Protein AF-A0A925F9D9-F1 (afdb_monomer)

Foldseek 3Di:
DDFDWDWDWDDDQQKIWIFIAGPPPRDTDPIDIDGPVVVVVVCPVVVVVD

pLDDT: mean 89.6, std 10.65, range [53.62, 97.81]

Secondary structure (DSSP, 8-state):
----EEEEEEE-SSEEEEEEEETTT--EEEEEEEEHHHHHHT-HHHHTT-

Nearest PDB structures (foldseek):
  6b46-assembly1_I  TM=6.123E-01  e=4.347E-01  Pseudomonas phage JBD30
  7v94-assembly1_A  TM=5.687E-01  e=1.080E+00  uncultured archaeon
  6uz7-assembly1_AD  TM=7.916E-01  e=1.864E+00  Kluyveromyces lactis
  4exr-assembly1_A-2  TM=6.227E-01  e=1.864E+00  Clostridioides difficile 630
  2hc5-assembly1_A  TM=4.309E-01  e=1.980E+00  Bacillus subtilis

Sequence (50 aa):
MENTQYLGIDVGGTNVKMGVVDAKSGKISNFYSHDTASWRESGQFVKSLA

Solvent-accessible surface area (backbone atoms only — not comparable to full-atom values): 3076 Å² total; per-residue (Å²): 129,86,82,57,69,42,83,46,78,46,86,46,88,65,37,34,38,37,27,42,28,34,73,86,79,65,49,71,40,82,72,45,76,43,54,33,63,63,54,60,71,65,39,58,73,64,62,73,74,110

Radius of gyration: 13.75 Å; Cα contacts (8 Å, |Δi|>4): 71; chains: 1;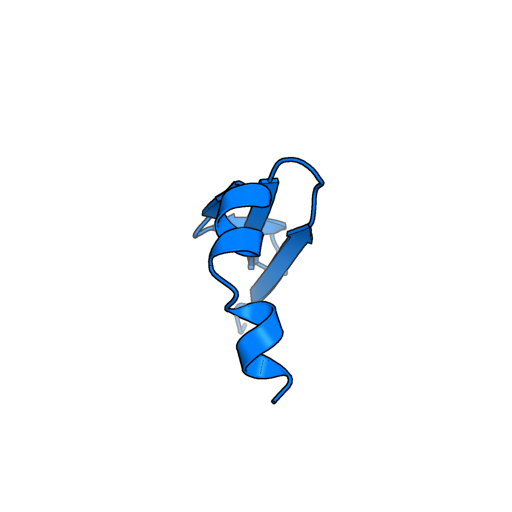 bounding box: 25×25×36 Å

Mean predicted aligned error: 4.98 Å

Structure (mmCIF, N/CA/C/O backbone):
data_AF-A0A925F9D9-F1
#
_entry.id   AF-A0A925F9D9-F1
#
loop_
_atom_site.group_PDB
_atom_site.id
_atom_site.type_symbol
_atom_site.label_atom_id
_atom_site.label_alt_id
_atom_site.label_comp_id
_atom_site.label_asym_id
_atom_site.label_entity_id
_atom_site.label_seq_id
_atom_site.pdbx_PDB_ins_code
_atom_site.Cartn_x
_atom_site.Cartn_y
_atom_site.Cartn_z
_atom_site.occupancy
_atom_site.B_iso_or_equiv
_atom_site.auth_seq_id
_atom_site.auth_comp_id
_atom_site.auth_asym_id
_atom_site.auth_atom_id
_atom_site.pdbx_PDB_model_num
ATOM 1 N N . MET A 1 1 ? -13.975 -4.713 23.678 1.00 62.28 1 MET A N 1
ATOM 2 C CA . MET A 1 1 ? -14.391 -4.417 22.290 1.00 62.28 1 MET A CA 1
ATOM 3 C C . MET A 1 1 ? -13.315 -4.978 21.387 1.00 62.28 1 MET A C 1
ATOM 5 O O . MET A 1 1 ? -12.160 -4.667 21.646 1.00 62.28 1 MET A O 1
ATOM 9 N N . GLU A 1 2 ? -13.661 -5.812 20.409 1.00 67.88 2 GLU A N 1
ATOM 10 C CA . GLU A 1 2 ? -12.672 -6.286 19.436 1.00 67.88 2 GLU A CA 1
ATOM 11 C C . GLU A 1 2 ? -12.019 -5.111 18.705 1.00 67.88 2 GLU A C 1
ATOM 13 O O . GLU A 1 2 ? -12.665 -4.095 18.421 1.00 67.88 2 GLU A O 1
ATOM 18 N N . ASN A 1 3 ? -10.720 -5.247 18.449 1.00 84.00 3 ASN A N 1
ATOM 19 C CA . ASN A 1 3 ? -9.931 -4.245 17.759 1.00 84.00 3 ASN A CA 1
ATOM 20 C C . ASN A 1 3 ? -9.946 -4.561 16.262 1.00 84.00 3 ASN A C 1
ATOM 22 O O . ASN A 1 3 ? -9.061 -5.248 15.760 1.00 84.00 3 ASN A O 1
ATOM 26 N N . THR A 1 4 ? -11.005 -4.133 15.568 1.00 95.50 4 THR A N 1
ATOM 27 C CA . THR A 1 4 ? -11.142 -4.346 14.123 1.00 95.50 4 THR A CA 1
ATOM 28 C C . THR A 1 4 ? -9.965 -3.707 13.392 1.00 95.50 4 THR A C 1
ATOM 30 O O . THR A 1 4 ? -9.664 -2.526 13.583 1.00 95.50 4 THR A O 1
ATOM 33 N N . GLN A 1 5 ? -9.305 -4.496 12.553 1.00 97.00 5 GLN A N 1
ATOM 34 C CA . GLN A 1 5 ? -8.154 -4.081 11.765 1.00 97.00 5 GLN A CA 1
ATOM 35 C C . GLN A 1 5 ? -8.391 -4.395 10.292 1.00 97.00 5 GLN A C 1
ATOM 37 O O . GLN A 1 5 ? -8.971 -5.427 9.956 1.00 97.00 5 GLN A O 1
ATOM 42 N N . TYR A 1 6 ? -7.913 -3.510 9.424 1.00 97.00 6 TYR A N 1
ATOM 43 C CA . TYR A 1 6 ? -7.984 -3.667 7.976 1.00 97.00 6 TYR A CA 1
ATOM 44 C C . TYR A 1 6 ? -6.586 -3.687 7.372 1.00 97.00 6 TYR A C 1
ATOM 46 O O . TYR A 1 6 ? -5.686 -2.999 7.853 1.00 97.00 6 TYR A O 1
ATOM 54 N N . LEU A 1 7 ? -6.408 -4.434 6.284 1.00 97.25 7 LEU A N 1
ATOM 55 C CA . LEU A 1 7 ? -5.236 -4.286 5.430 1.00 97.25 7 LEU A CA 1
ATOM 56 C C . LEU A 1 7 ? -5.495 -3.148 4.438 1.00 97.25 7 LEU A C 1
ATOM 58 O O . LEU A 1 7 ? -6.341 -3.274 3.556 1.00 97.25 7 LEU A O 1
ATOM 62 N N . GLY A 1 8 ? -4.773 -2.041 4.587 1.00 96.94 8 GLY A N 1
ATOM 63 C CA . GLY A 1 8 ? -4.752 -0.962 3.604 1.00 96.94 8 GLY A CA 1
ATOM 64 C C . GLY A 1 8 ? -3.726 -1.256 2.514 1.00 96.94 8 GLY A C 1
ATOM 65 O O . GLY A 1 8 ? -2.597 -1.637 2.828 1.00 96.94 8 GLY A O 1
ATOM 66 N N . ILE A 1 9 ? -4.112 -1.068 1.251 1.00 96.25 9 ILE A N 1
ATOM 67 C CA . ILE A 1 9 ? -3.239 -1.222 0.081 1.00 96.25 9 ILE A CA 1
ATOM 68 C C . ILE A 1 9 ? -3.409 0.017 -0.800 1.00 96.25 9 ILE A C 1
ATOM 70 O O . ILE A 1 9 ? -4.511 0.295 -1.267 1.00 96.25 9 ILE A O 1
ATOM 74 N N . ASP A 1 10 ? -2.315 0.740 -1.027 1.00 95.88 10 ASP A N 1
ATOM 75 C CA . ASP A 1 10 ? -2.237 1.882 -1.939 1.00 95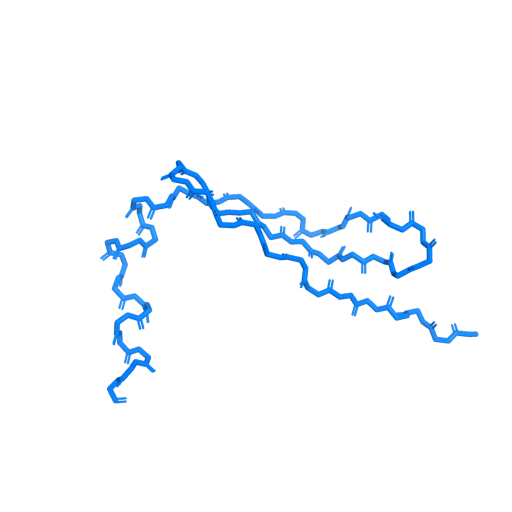.88 10 ASP A CA 1
ATOM 76 C C . ASP A 1 10 ? -1.264 1.554 -3.076 1.00 95.88 10 ASP A C 1
ATOM 78 O O . ASP A 1 10 ? -0.067 1.343 -2.854 1.00 95.88 10 ASP A O 1
ATOM 82 N N . VAL A 1 11 ? -1.795 1.449 -4.294 1.00 94.00 11 VAL A N 1
ATOM 83 C CA . VAL A 1 11 ? -1.047 1.028 -5.482 1.00 94.00 11 VAL A CA 1
ATOM 84 C C . VAL A 1 11 ? -0.695 2.256 -6.313 1.00 94.00 11 VAL A C 1
ATOM 86 O O . VAL A 1 11 ? -1.528 2.783 -7.047 1.00 94.00 11 VAL A O 1
ATOM 89 N N . GLY A 1 12 ? 0.563 2.685 -6.229 1.00 94.50 12 GLY A N 1
ATOM 90 C CA . GLY A 1 12 ? 1.111 3.780 -7.021 1.00 94.50 12 GLY A CA 1
ATOM 91 C C . GLY A 1 12 ? 2.017 3.314 -8.163 1.00 94.50 12 GLY A C 1
ATOM 92 O O . GLY A 1 12 ? 2.485 2.173 -8.212 1.00 94.50 12 GLY A O 1
ATOM 93 N N . GLY A 1 13 ? 2.316 4.237 -9.082 1.00 93.56 13 GLY A N 1
ATOM 94 C CA . GLY A 1 13 ? 3.220 3.978 -10.210 1.00 93.56 13 GLY A CA 1
ATOM 95 C C . GLY A 1 13 ? 4.668 3.705 -9.790 1.00 93.56 13 GLY A C 1
ATOM 96 O O . GLY A 1 13 ? 5.317 2.853 -10.386 1.00 93.56 13 GLY A O 1
ATOM 97 N N . THR A 1 14 ? 5.155 4.386 -8.749 1.00 94.94 14 THR A N 1
ATOM 98 C CA . THR A 1 14 ? 6.525 4.224 -8.228 1.00 94.94 14 THR A CA 1
ATOM 99 C C . THR A 1 14 ? 6.594 3.215 -7.091 1.00 94.94 14 THR A C 1
ATOM 101 O O . THR A 1 14 ? 7.513 2.406 -7.035 1.00 94.94 14 THR A O 1
ATOM 104 N N . ASN A 1 15 ? 5.627 3.253 -6.173 1.00 95.44 15 ASN A N 1
ATOM 105 C CA . ASN A 1 15 ? 5.594 2.339 -5.041 1.00 95.44 15 ASN A CA 1
ATOM 106 C C . ASN A 1 15 ? 4.198 1.794 -4.787 1.00 95.44 15 ASN A C 1
ATOM 108 O O . ASN A 1 15 ? 3.207 2.502 -4.959 1.00 95.44 15 ASN A O 1
ATOM 112 N N . VAL A 1 16 ? 4.156 0.580 -4.246 1.00 94.56 16 VAL A N 1
ATOM 113 C CA . VAL A 1 16 ? 2.982 0.042 -3.563 1.00 94.56 16 V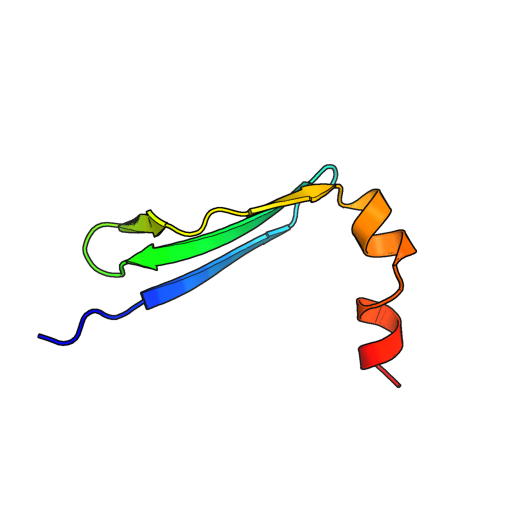AL A CA 1
ATOM 114 C C . VAL A 1 16 ? 3.226 0.114 -2.062 1.00 94.56 16 VAL A C 1
ATOM 116 O O . VAL A 1 16 ? 4.288 -0.288 -1.575 1.00 94.56 16 VAL A O 1
ATOM 119 N N . LYS A 1 17 ? 2.252 0.649 -1.329 1.00 96.44 17 LYS A N 1
ATOM 120 C CA . LYS A 1 17 ? 2.308 0.833 0.122 1.00 96.44 17 LYS A CA 1
ATOM 121 C C . LYS A 1 17 ? 1.230 -0.005 0.786 1.00 96.44 17 LYS A C 1
ATOM 123 O O . LYS A 1 17 ? 0.109 -0.094 0.292 1.00 96.44 17 LYS A O 1
ATOM 128 N N . MET A 1 18 ? 1.573 -0.625 1.906 1.00 97.06 18 MET A N 1
ATOM 129 C CA . MET A 1 18 ? 0.668 -1.474 2.671 1.00 97.06 18 MET A CA 1
ATOM 130 C C . MET A 1 18 ? 0.813 -1.206 4.162 1.00 97.06 18 MET A C 1
ATOM 132 O O . MET A 1 18 ? 1.881 -0.814 4.633 1.00 97.06 18 MET A O 1
ATOM 136 N N . GLY A 1 19 ? -0.254 -1.439 4.916 1.00 97.81 19 GLY A N 1
ATOM 137 C CA . GLY A 1 19 ? -0.212 -1.353 6.370 1.00 97.81 19 GLY A CA 1
ATOM 138 C C . GLY A 1 19 ? -1.492 -1.852 7.018 1.00 97.81 19 GLY A C 1
ATOM 139 O O . GLY A 1 19 ? -2.553 -1.883 6.395 1.00 97.81 19 GLY A O 1
ATOM 140 N N . VAL A 1 20 ? -1.388 -2.238 8.286 1.00 97.81 20 VAL A N 1
ATOM 141 C CA . VAL A 1 20 ? -2.541 -2.607 9.110 1.00 97.81 20 VAL A CA 1
ATOM 142 C C . VAL A 1 20 ? -3.122 -1.337 9.716 1.00 97.81 20 VAL A C 1
ATOM 144 O O . VAL A 1 20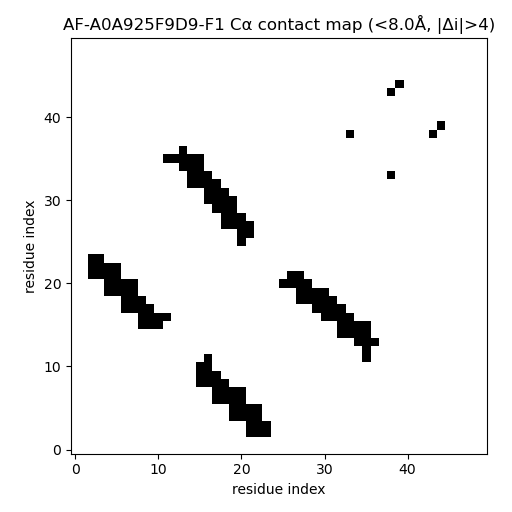 ? -2.432 -0.634 10.460 1.00 97.81 20 VAL A O 1
ATOM 147 N N . VAL A 1 21 ? -4.381 -1.054 9.392 1.00 97.44 21 VAL A N 1
ATOM 148 C CA . VAL A 1 21 ? -5.125 0.123 9.841 1.00 97.44 21 VAL A CA 1
ATOM 149 C C . VAL A 1 21 ? -6.055 -0.273 10.977 1.00 97.44 21 VAL A C 1
ATOM 151 O O . VAL A 1 21 ? -6.928 -1.125 10.812 1.00 97.44 21 VAL A O 1
ATOM 154 N N . ASP A 1 22 ? -5.883 0.366 12.128 1.00 97.00 22 ASP A N 1
ATOM 155 C CA . ASP A 1 22 ? -6.830 0.275 13.233 1.00 97.00 22 ASP A CA 1
ATOM 156 C C . ASP A 1 22 ? -8.128 1.022 12.890 1.00 97.00 22 ASP A C 1
ATOM 158 O O . ASP A 1 22 ? -8.107 2.222 12.613 1.00 97.00 22 ASP A O 1
ATOM 162 N N . ALA A 1 23 ? -9.267 0.326 12.921 1.00 95.69 23 ALA A N 1
ATOM 163 C CA . ALA A 1 23 ? -10.543 0.864 12.445 1.00 95.69 23 ALA A CA 1
ATOM 164 C C . ALA A 1 23 ? -11.066 2.063 13.252 1.00 95.69 23 ALA A C 1
ATOM 166 O O . ALA A 1 23 ? -11.875 2.835 12.742 1.00 95.69 23 ALA A O 1
ATOM 167 N N . LYS A 1 24 ? -10.652 2.207 14.517 1.00 94.62 24 LYS A N 1
ATOM 168 C CA . LYS A 1 24 ? -11.155 3.261 15.410 1.00 94.62 24 LYS A CA 1
ATOM 169 C C . LYS A 1 24 ? -10.271 4.495 15.399 1.00 94.62 24 LYS A C 1
ATOM 171 O O . LYS A 1 24 ? -10.773 5.610 15.366 1.00 94.62 24 LYS A O 1
ATOM 176 N N . SER A 1 25 ? -8.962 4.289 15.479 1.00 95.62 25 SER A N 1
ATOM 177 C CA . SER A 1 25 ? -7.978 5.367 15.578 1.00 95.62 25 SER A CA 1
ATOM 178 C C . SER A 1 25 ? -7.427 5.808 14.225 1.00 95.62 25 SER A C 1
ATOM 180 O O . SER A 1 25 ? -6.800 6.861 14.147 1.00 95.62 25 SER A O 1
ATOM 182 N N . GLY A 1 26 ? -7.596 5.001 13.172 1.00 94.81 26 GLY A N 1
ATOM 183 C CA . GLY A 1 26 ? -6.962 5.223 11.871 1.00 94.81 26 GLY A CA 1
ATOM 184 C C . GLY A 1 26 ? -5.440 5.043 11.895 1.00 94.81 26 GLY A C 1
ATOM 185 O O . GLY A 1 26 ? -4.774 5.288 10.890 1.00 94.81 26 GLY A O 1
ATOM 186 N N . LYS A 1 27 ? -4.862 4.620 13.027 1.00 97.12 27 LYS A N 1
ATOM 187 C CA . LYS A 1 27 ? -3.421 4.417 13.155 1.00 97.12 27 LYS A CA 1
ATOM 188 C C . LYS A 1 27 ? -2.974 3.285 12.234 1.00 97.12 27 LYS A C 1
ATOM 190 O O . LYS A 1 27 ? -3.525 2.185 12.275 1.00 97.12 27 LYS A O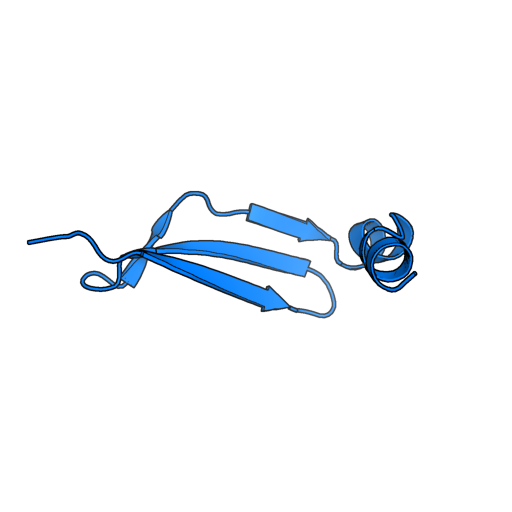 1
ATOM 195 N N . ILE A 1 28 ? -1.920 3.551 11.468 1.00 97.25 28 ILE A N 1
ATOM 196 C CA . ILE A 1 28 ? -1.265 2.564 10.611 1.00 97.25 28 ILE A CA 1
ATOM 197 C C . ILE A 1 28 ? -0.082 1.948 11.363 1.00 97.25 28 ILE A C 1
ATOM 199 O O . ILE A 1 28 ? 0.716 2.646 11.992 1.00 97.25 28 ILE A O 1
ATOM 203 N N . SER A 1 29 ? 0.031 0.628 11.293 1.00 97.00 29 SER A N 1
ATOM 204 C CA . SER A 1 29 ? 1.150 -0.161 11.812 1.00 97.00 29 SER A CA 1
ATOM 205 C C . SER A 1 29 ? 1.612 -1.169 10.761 1.00 97.00 29 SER A C 1
ATOM 207 O O . SER A 1 29 ? 0.926 -1.369 9.759 1.00 97.00 29 SER A O 1
ATOM 209 N N . ASN A 1 30 ? 2.782 -1.783 10.966 1.00 95.81 30 ASN A N 1
ATOM 210 C CA . ASN A 1 30 ? 3.385 -2.720 10.007 1.00 95.81 30 ASN A CA 1
ATOM 211 C C . ASN A 1 30 ? 3.440 -2.133 8.589 1.00 95.81 30 ASN A C 1
ATOM 213 O O . ASN A 1 30 ? 3.057 -2.774 7.612 1.00 95.81 30 ASN A O 1
ATOM 217 N N . PHE A 1 31 ? 3.865 -0.870 8.509 1.00 96.50 31 PHE A N 1
ATOM 218 C CA . PHE A 1 31 ? 3.939 -0.153 7.250 1.00 96.50 31 PHE A CA 1
ATOM 219 C C . PHE A 1 31 ? 5.030 -0.751 6.362 1.00 96.50 31 PHE A C 1
ATOM 221 O 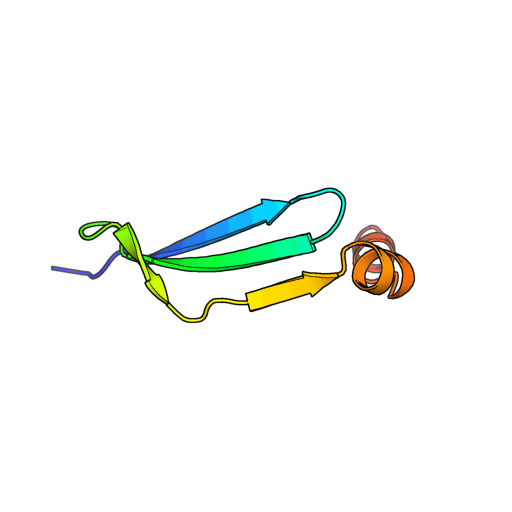O . PHE A 1 31 ? 6.180 -0.897 6.779 1.00 96.50 31 PHE A O 1
ATOM 228 N N . TYR A 1 32 ? 4.660 -1.058 5.127 1.00 94.06 32 TYR A N 1
ATOM 229 C CA . TYR A 1 32 ? 5.535 -1.60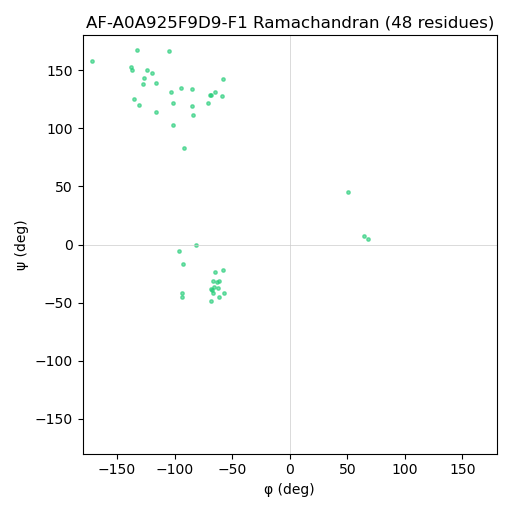7 4.108 1.00 94.06 32 TYR A CA 1
ATOM 230 C C . TYR A 1 32 ? 5.431 -0.764 2.839 1.00 94.06 32 TYR A C 1
ATOM 232 O O . TYR A 1 32 ? 4.339 -0.369 2.439 1.00 94.06 32 TYR A O 1
ATOM 240 N N . SER A 1 33 ? 6.563 -0.490 2.192 1.00 95.31 33 SER A N 1
ATOM 241 C CA . SER A 1 33 ? 6.625 0.229 0.917 1.00 95.31 33 SER A CA 1
ATOM 242 C C . SER A 1 33 ? 7.595 -0.504 0.003 1.00 95.31 33 SER A C 1
ATOM 244 O O . SER A 1 33 ? 8.744 -0.718 0.380 1.00 95.31 33 SER A O 1
ATOM 246 N N . HIS A 1 34 ? 7.137 -0.870 -1.190 1.00 92.75 34 HIS A N 1
ATOM 247 C CA . HIS A 1 34 ? 7.932 -1.594 -2.181 1.00 92.75 34 HIS A CA 1
ATOM 248 C C . HIS A 1 34 ? 7.961 -0.832 -3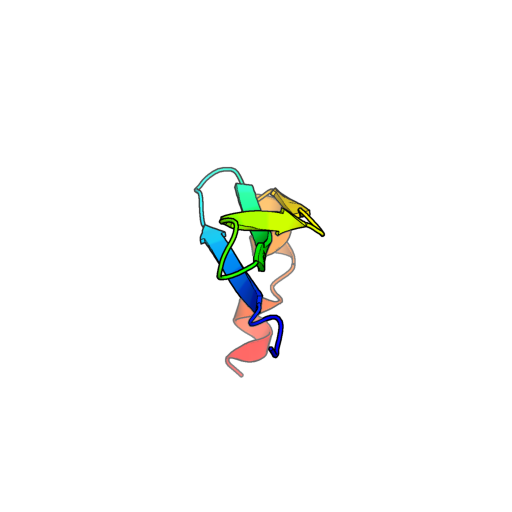.502 1.00 92.75 34 HIS A C 1
ATOM 250 O O . HIS A 1 34 ? 7.009 -0.120 -3.818 1.00 92.75 34 HIS A O 1
ATOM 256 N N . ASP A 1 35 ? 9.039 -0.958 -4.269 1.00 94.31 35 ASP A N 1
ATOM 257 C CA . ASP A 1 35 ? 9.117 -0.412 -5.624 1.00 94.31 35 ASP A CA 1
ATOM 258 C C . ASP A 1 35 ? 8.179 -1.185 -6.567 1.00 94.31 35 ASP A C 1
ATOM 260 O O . ASP A 1 35 ? 8.155 -2.416 -6.597 1.00 94.31 35 ASP A O 1
ATOM 264 N N . THR A 1 36 ? 7.338 -0.470 -7.308 1.00 92.50 36 THR A N 1
ATOM 265 C CA . THR A 1 36 ? 6.338 -1.099 -8.177 1.00 92.50 36 THR A CA 1
ATOM 266 C C . THR A 1 36 ? 6.990 -1.857 -9.340 1.00 92.50 36 THR A C 1
ATOM 268 O O . THR A 1 36 ? 6.451 -2.879 -9.775 1.00 92.50 36 THR A O 1
ATOM 271 N N . ALA A 1 37 ? 8.145 -1.405 -9.841 1.00 91.69 37 ALA A N 1
ATOM 272 C CA . ALA A 1 37 ? 8.873 -2.071 -10.916 1.00 91.69 37 ALA A CA 1
ATOM 273 C C . ALA A 1 37 ? 9.440 -3.418 -10.450 1.00 91.69 37 ALA A C 1
ATOM 275 O O . ALA A 1 37 ? 9.160 -4.434 -11.088 1.00 91.69 37 ALA A O 1
ATOM 276 N N . SER A 1 38 ? 10.112 -3.471 -9.293 1.00 89.69 38 SER A N 1
ATOM 277 C CA . SER A 1 38 ? 10.649 -4.736 -8.764 1.00 89.69 38 SER A CA 1
ATOM 278 C C . SER A 1 38 ? 9.545 -5.752 -8.460 1.00 89.69 38 SER A C 1
ATOM 280 O O . SER A 1 38 ? 9.694 -6.949 -8.721 1.00 89.69 38 SER A O 1
ATOM 282 N N . TRP A 1 39 ? 8.390 -5.294 -7.961 1.00 87.25 39 TRP A N 1
ATOM 283 C CA . TRP A 1 39 ? 7.262 -6.196 -7.719 1.00 87.25 39 TRP A CA 1
ATOM 284 C C . TRP A 1 39 ? 6.680 -6.743 -9.026 1.00 87.25 39 TRP A C 1
ATOM 286 O O . TRP A 1 39 ? 6.355 -7.930 -9.109 1.00 87.25 39 TRP A O 1
ATOM 296 N N . ARG A 1 40 ? 6.589 -5.910 -10.069 1.00 86.50 40 ARG A N 1
ATOM 297 C CA . ARG A 1 40 ? 6.154 -6.338 -11.405 1.00 86.50 40 ARG A CA 1
ATOM 298 C C . ARG A 1 40 ? 7.101 -7.384 -11.992 1.00 86.50 40 ARG A C 1
ATOM 300 O O . ARG A 1 40 ? 6.632 -8.404 -12.491 1.00 86.50 40 ARG A O 1
ATOM 307 N N . GLU A 1 41 ? 8.407 -7.163 -11.885 1.00 88.38 41 GLU A N 1
ATOM 308 C CA . GLU A 1 41 ? 9.447 -8.082 -12.365 1.00 88.38 41 GLU A CA 1
ATOM 309 C C . GLU A 1 41 ? 9.433 -9.431 -11.641 1.00 88.38 41 GLU A C 1
ATOM 311 O O . GLU A 1 41 ? 9.692 -10.463 -12.256 1.00 88.38 41 GLU A O 1
ATOM 316 N N . SER A 1 42 ? 9.051 -9.458 -10.357 1.00 87.88 42 SER A N 1
ATOM 317 C CA . SER A 1 42 ? 8.937 -10.710 -9.593 1.00 87.88 42 SER A CA 1
ATOM 318 C C . SER A 1 42 ? 7.965 -11.726 -10.220 1.00 87.88 42 SER A C 1
ATOM 320 O O . SER A 1 42 ? 8.026 -12.926 -9.921 1.00 87.88 42 SER A O 1
ATOM 322 N N . GLY A 1 43 ? 7.030 -11.252 -11.056 1.00 83.12 43 GLY A N 1
ATOM 323 C CA . GLY A 1 43 ? 6.022 -12.068 -11.731 1.00 83.12 43 GLY A CA 1
ATOM 324 C C . GLY A 1 43 ? 5.025 -12.745 -10.787 1.00 83.12 43 GLY A C 1
ATOM 325 O O . GLY A 1 43 ? 4.223 -13.554 -11.244 1.00 83.12 43 GLY A O 1
ATOM 326 N N . GLN A 1 44 ? 5.055 -12.435 -9.485 1.00 78.50 44 GLN A N 1
ATOM 327 C CA . GLN A 1 44 ? 4.199 -13.054 -8.464 1.00 78.50 44 GLN A CA 1
ATOM 328 C C . GLN A 1 44 ? 2.712 -12.900 -8.793 1.00 78.50 44 GLN A C 1
ATOM 330 O O . GLN A 1 44 ? 1.956 -13.856 -8.684 1.00 78.50 44 GLN A O 1
ATOM 335 N N . PHE A 1 45 ? 2.300 -11.722 -9.269 1.00 71.12 45 PHE A N 1
ATOM 336 C CA . PHE A 1 45 ? 0.904 -11.481 -9.634 1.00 71.12 45 PHE A CA 1
ATOM 337 C C . PHE A 1 45 ? 0.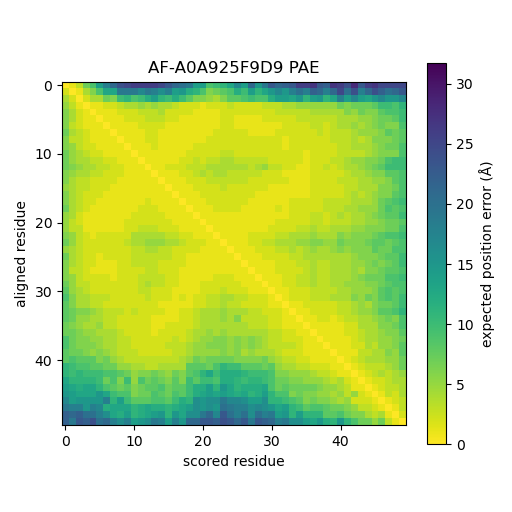457 -12.318 -10.841 1.00 71.12 45 PHE A C 1
ATOM 339 O O . PHE A 1 45 ? -0.625 -12.890 -10.825 1.00 71.12 45 PHE A O 1
ATOM 346 N N . VAL A 1 46 ? 1.307 -12.438 -11.867 1.00 76.06 46 VAL A N 1
ATOM 347 C CA . VAL A 1 46 ? 0.999 -13.217 -13.078 1.00 76.06 46 VAL A CA 1
ATOM 348 C C . VAL A 1 46 ? 0.939 -14.715 -12.770 1.00 76.06 46 VAL A C 1
ATOM 350 O O . VAL A 1 46 ? 0.066 -15.406 -13.279 1.00 76.06 46 VAL A O 1
ATOM 353 N N . LYS A 1 47 ? 1.827 -15.214 -11.901 1.00 75.31 47 LYS A N 1
ATOM 354 C CA . LYS A 1 47 ? 1.841 -16.624 -11.477 1.00 75.31 47 LYS A CA 1
ATOM 355 C C . LYS A 1 47 ? 0.559 -17.047 -10.756 1.00 75.31 47 LYS A C 1
ATOM 357 O O . LYS A 1 47 ? 0.162 -18.194 -10.884 1.00 75.31 47 LYS A O 1
ATOM 362 N N . SER A 1 48 ? -0.084 -16.133 -10.034 1.00 68.88 48 SER A N 1
ATOM 363 C CA . SER A 1 48 ? -1.318 -16.400 -9.281 1.00 68.88 48 SER A CA 1
ATOM 364 C C . SER A 1 48 ? -2.596 -16.360 -10.131 1.00 68.88 48 SER A C 1
ATOM 366 O O . SER A 1 48 ? -3.682 -16.545 -9.590 1.00 68.88 48 SER A O 1
ATOM 368 N N . LEU A 1 49 ? -2.484 -16.082 -11.436 1.00 68.06 49 LEU A N 1
ATOM 369 C CA . LEU A 1 49 ? -3.597 -16.119 -12.396 1.00 68.06 49 LEU A CA 1
ATOM 370 C C . LEU A 1 49 ? -3.683 -17.447 -13.170 1.00 68.06 49 LEU A C 1
ATOM 372 O O . LEU A 1 49 ? -4.604 -17.601 -13.972 1.00 68.06 49 LEU A O 1
ATOM 376 N N . ALA A 1 50 ? -2.715 -18.350 -12.979 1.00 53.62 50 ALA A N 1
ATOM 377 C CA . ALA A 1 50 ? -2.603 -19.633 -13.674 1.00 53.62 50 ALA A CA 1
ATOM 378 C C . ALA A 1 50 ? -3.289 -20.778 -12.918 1.00 53.62 50 ALA A C 1
ATOM 380 O O . ALA A 1 50 ? -3.248 -20.771 -11.666 1.00 53.62 50 ALA A O 1
#